Protein AF-A0A7W3XTK8-F1 (afdb_monomer_lite)

Secondary structure (DSSP, 8-state):
----PPPPHHHHHHHHHHHHTT--SGGG-SHHHHHHHTTEEEEEESS--EEEEEETTEEEEEEETTS-HHHHHHHHHHHHHHHHHHHHHHHHHH--PPP------SSHHHHHHHHT-

Foldseek 3Di:
DPPDDFDDLLRVLVVVLCVQLVPDDLVCLAPVNCCVSQVEAEAADCDDWAWDDPDVSYIYIYFHNPDPRVVSSVSSLLRVLVVSVVVSVVVVVVDPDDTDDDDDPDNVVVSVVSNVD

Radius of gyration: 14.86 Å; chains: 1; bounding box: 30×43×30 Å

Structure (mmCIF, N/CA/C/O backbone):
data_AF-A0A7W3XTK8-F1
#
_entry.id   AF-A0A7W3XTK8-F1
#
loop_
_atom_site.group_PDB
_atom_site.id
_atom_site.type_symbol
_atom_site.label_atom_id
_atom_site.label_alt_id
_atom_site.label_comp_id
_atom_site.label_asym_id
_atom_site.label_entity_id
_atom_site.label_seq_id
_atom_site.pdbx_PDB_ins_code
_atom_site.Cartn_x
_atom_site.Cartn_y
_atom_site.Cartn_z
_atom_site.occupancy
_atom_site.B_iso_or_equiv
_atom_site.auth_seq_id
_atom_site.auth_comp_id
_atom_site.auth_asym_id
_atom_site.auth_atom_id
_atom_site.pdbx_PDB_model_num
ATOM 1 N N . MET A 1 1 ? 8.391 23.990 17.166 1.00 40.53 1 MET A N 1
ATOM 2 C CA . MET A 1 1 ? 8.077 24.341 15.767 1.00 40.53 1 MET A CA 1
ATOM 3 C C . MET A 1 1 ? 9.165 23.713 14.908 1.00 40.53 1 MET A C 1
ATOM 5 O O . MET A 1 1 ? 10.284 24.200 14.921 1.00 40.53 1 MET A O 1
ATOM 9 N N . PHE A 1 2 ? 8.912 22.542 14.318 1.00 42.66 2 PHE A N 1
ATOM 10 C CA . PHE A 1 2 ? 9.913 21.845 13.500 1.00 42.66 2 PHE A CA 1
ATOM 11 C C . PHE A 1 2 ? 9.898 22.460 12.095 1.00 42.66 2 PHE A C 1
ATOM 13 O O . PHE A 1 2 ? 9.085 22.073 11.263 1.00 42.66 2 PHE A O 1
ATOM 20 N N . GLU A 1 3 ? 10.737 23.469 11.852 1.00 49.59 3 GLU A N 1
ATOM 21 C CA . GLU A 1 3 ? 10.686 24.266 10.614 1.00 49.59 3 GLU A CA 1
ATOM 22 C C . GLU A 1 3 ? 11.298 23.600 9.374 1.00 49.59 3 GLU A C 1
ATOM 24 O O . GLU A 1 3 ? 11.141 24.123 8.273 1.00 49.59 3 GLU A O 1
ATOM 29 N N . HIS A 1 4 ? 11.948 22.439 9.476 1.00 47.62 4 HIS A N 1
ATOM 30 C CA . HIS A 1 4 ? 12.638 21.844 8.326 1.00 47.62 4 HIS A CA 1
ATOM 31 C C . HIS A 1 4 ? 12.462 20.324 8.253 1.00 47.62 4 HIS A C 1
ATOM 33 O O . HIS A 1 4 ? 13.419 19.571 8.415 1.00 47.62 4 HIS A O 1
ATOM 39 N N . TYR A 1 5 ? 11.235 19.867 7.991 1.00 58.38 5 TYR A N 1
ATOM 40 C CA . TYR A 1 5 ? 11.028 18.502 7.507 1.00 58.38 5 TYR A CA 1
ATOM 41 C C . TYR A 1 5 ? 11.285 18.460 5.998 1.00 58.38 5 TYR A C 1
ATOM 43 O O . TYR A 1 5 ? 10.651 19.188 5.231 1.00 58.38 5 TYR A O 1
ATOM 51 N N . TYR A 1 6 ? 12.235 17.631 5.582 1.00 56.22 6 TYR A N 1
ATOM 52 C CA . TYR A 1 6 ? 12.494 17.337 4.179 1.00 56.22 6 TYR A CA 1
ATOM 53 C C . TYR A 1 6 ? 11.920 15.966 3.876 1.00 56.22 6 TYR A C 1
ATOM 55 O O . TYR A 1 6 ? 12.314 15.002 4.530 1.00 56.22 6 TYR A O 1
ATOM 63 N N . MET A 1 7 ? 11.034 15.887 2.883 1.00 57.28 7 MET A N 1
ATOM 64 C CA . MET A 1 7 ? 10.536 14.593 2.442 1.00 57.28 7 MET A CA 1
ATOM 65 C C . MET A 1 7 ? 11.695 13.748 1.914 1.00 57.28 7 MET A C 1
ATOM 67 O O . MET A 1 7 ? 12.623 14.240 1.256 1.00 57.28 7 MET A O 1
ATOM 71 N N . THR A 1 8 ? 11.687 12.465 2.257 1.00 69.44 8 THR A N 1
ATOM 72 C CA . THR A 1 8 ? 12.604 11.521 1.618 1.00 69.44 8 THR A CA 1
ATOM 73 C C . THR A 1 8 ? 12.124 11.228 0.194 1.00 69.44 8 THR A C 1
ATOM 75 O O . THR A 1 8 ? 10.964 11.448 -0.143 1.00 69.44 8 THR A O 1
ATOM 78 N N . LEU A 1 9 ? 13.012 10.721 -0.669 1.00 70.50 9 LEU A N 1
ATOM 79 C CA . LEU A 1 9 ? 12.648 10.385 -2.055 1.00 70.50 9 LEU A CA 1
ATOM 80 C C . LEU A 1 9 ? 11.483 9.386 -2.122 1.00 70.50 9 LEU A C 1
ATOM 82 O O . LEU A 1 9 ? 10.644 9.471 -3.013 1.00 70.50 9 LEU A O 1
ATOM 86 N N . LEU A 1 10 ? 11.424 8.468 -1.155 1.00 68.62 10 LEU A N 1
ATOM 87 C CA . LEU A 1 10 ? 10.333 7.513 -1.015 1.00 68.62 10 LEU A CA 1
ATOM 88 C C . LEU A 1 10 ? 9.010 8.214 -0.699 1.00 68.62 10 LEU A C 1
ATOM 90 O O . LEU A 1 10 ? 7.973 7.863 -1.242 1.00 68.62 10 LEU A O 1
ATOM 94 N N . GLU A 1 11 ? 9.044 9.235 0.145 1.00 68.56 11 GLU A N 1
ATOM 95 C CA . GLU A 1 11 ? 7.848 9.970 0.544 1.00 68.56 11 GLU A CA 1
ATOM 96 C C . GLU A 1 11 ? 7.318 10.837 -0.586 1.00 68.56 11 GLU A C 1
ATOM 98 O O . GLU A 1 11 ? 6.109 10.909 -0.783 1.00 68.56 11 GLU A O 1
ATOM 103 N N . GLU A 1 12 ? 8.211 11.473 -1.347 1.00 72.44 12 GLU A N 1
ATOM 104 C CA . GLU A 1 12 ? 7.835 12.206 -2.556 1.00 72.44 12 GLU A CA 1
ATOM 105 C C . GLU A 1 12 ? 7.227 11.263 -3.600 1.00 72.44 12 GLU A C 1
ATOM 107 O O . GLU A 1 12 ? 6.209 11.594 -4.204 1.00 72.44 12 GLU A O 1
ATOM 112 N N . PHE A 1 13 ? 7.809 10.071 -3.779 1.00 75.44 13 PHE A N 1
ATOM 113 C CA . PHE A 1 13 ? 7.266 9.033 -4.655 1.00 75.44 13 PHE A CA 1
ATOM 114 C C . PHE A 1 13 ? 5.862 8.598 -4.217 1.00 75.44 13 PHE A C 1
ATOM 116 O O . PHE A 1 13 ? 4.948 8.563 -5.037 1.00 75.44 13 PHE A O 1
ATOM 123 N N . VAL A 1 14 ? 5.668 8.330 -2.924 1.00 75.12 14 VAL A N 1
ATOM 124 C CA . VAL A 1 14 ? 4.371 7.934 -2.359 1.00 75.12 14 VAL A CA 1
ATOM 125 C C . VAL A 1 14 ? 3.342 9.069 -2.475 1.00 75.12 14 VAL A C 1
ATOM 127 O O . VAL A 1 14 ? 2.205 8.819 -2.872 1.00 75.12 14 VAL A O 1
ATOM 130 N N . GLU A 1 15 ? 3.720 10.327 -2.210 1.00 76.69 15 GLU A N 1
ATOM 131 C CA . GLU A 1 15 ? 2.825 11.481 -2.398 1.00 76.69 15 GLU A CA 1
ATOM 132 C C . GLU A 1 15 ? 2.408 11.622 -3.868 1.00 76.69 15 GLU A C 1
ATOM 134 O O . GLU A 1 15 ? 1.224 11.811 -4.163 1.00 76.69 15 GLU A O 1
ATOM 139 N N . GLN A 1 16 ? 3.364 11.518 -4.796 1.00 76.31 16 GLN A N 1
ATOM 140 C CA . GLN A 1 16 ? 3.087 11.588 -6.228 1.00 76.31 16 GLN A CA 1
ATOM 141 C C . GLN A 1 16 ? 2.172 10.456 -6.680 1.00 76.31 16 GLN A C 1
ATOM 143 O O . GLN A 1 16 ? 1.209 10.725 -7.398 1.00 76.31 16 GLN A O 1
ATOM 148 N N . LEU A 1 17 ? 2.429 9.229 -6.228 1.00 78.00 17 LEU A N 1
ATOM 149 C CA . LEU A 1 17 ? 1.608 8.069 -6.544 1.00 78.00 17 LEU A CA 1
ATOM 150 C C . LEU A 1 17 ? 0.168 8.267 -6.068 1.00 78.00 17 LEU A C 1
ATOM 152 O O . LEU A 1 17 ? -0.759 8.086 -6.850 1.00 78.00 17 LEU A O 1
ATOM 156 N N . TYR A 1 18 ? -0.036 8.712 -4.828 1.00 77.38 18 TYR A N 1
ATOM 157 C CA . TYR A 1 18 ? -1.382 8.965 -4.314 1.00 77.38 18 TYR A CA 1
ATOM 158 C C . TYR A 1 18 ? -2.086 10.111 -5.028 1.00 77.38 18 TYR A C 1
ATOM 160 O O . TYR A 1 18 ? -3.268 9.990 -5.344 1.00 77.38 18 TYR A O 1
ATOM 168 N N . CYS A 1 19 ? -1.372 11.186 -5.365 1.00 77.44 19 CYS A N 1
ATOM 169 C CA . CYS A 1 19 ? -1.943 12.262 -6.174 1.00 77.44 19 CYS A CA 1
ATOM 170 C C . CYS A 1 19 ? -2.355 11.768 -7.569 1.00 77.44 19 CYS A C 1
ATOM 172 O O . CYS A 1 19 ? -3.424 12.139 -8.049 1.00 77.44 19 CYS A O 1
ATOM 174 N N . GLN A 1 20 ? -1.537 10.928 -8.210 1.00 79.38 20 GLN A N 1
ATOM 175 C CA . GLN A 1 20 ? -1.829 10.335 -9.521 1.00 79.38 20 GLN A CA 1
ATOM 176 C C . GLN A 1 20 ? -3.003 9.356 -9.460 1.00 79.38 20 GLN A C 1
ATOM 178 O O . GLN A 1 20 ? -3.871 9.386 -10.327 1.00 79.38 20 GLN A O 1
ATOM 183 N N . ALA A 1 21 ? -3.074 8.561 -8.395 1.00 76.44 21 ALA A N 1
ATOM 184 C CA . ALA A 1 21 ? -4.199 7.692 -8.074 1.00 76.44 21 ALA A CA 1
ATOM 185 C C . ALA A 1 21 ? -5.450 8.479 -7.623 1.00 76.44 21 ALA A C 1
ATOM 187 O O . ALA A 1 21 ? -6.509 7.895 -7.405 1.00 76.44 21 ALA A O 1
ATOM 188 N N . GLY A 1 22 ? -5.359 9.807 -7.471 1.00 77.56 22 GLY A N 1
ATOM 189 C CA . GLY A 1 22 ? -6.454 10.703 -7.089 1.00 77.56 22 GLY A CA 1
ATOM 190 C C . GLY A 1 22 ? -6.865 10.630 -5.613 1.00 77.56 22 GLY A C 1
ATOM 191 O O . GLY A 1 22 ? -7.985 11.029 -5.279 1.00 77.56 22 GLY A O 1
ATOM 192 N N . ILE A 1 23 ? -6.029 10.060 -4.746 1.00 78.00 23 ILE A N 1
ATOM 193 C CA . ILE A 1 23 ? -6.267 9.924 -3.305 1.00 78.00 23 ILE A CA 1
ATOM 194 C C . ILE A 1 23 ? -5.903 11.258 -2.658 1.00 78.00 23 ILE A C 1
ATOM 196 O O . ILE A 1 23 ? -4.738 11.654 -2.623 1.00 78.00 23 ILE A O 1
ATOM 200 N N . LEU A 1 24 ? -6.914 11.983 -2.182 1.00 74.38 24 LEU A N 1
ATOM 201 C CA . LEU A 1 24 ? -6.758 13.353 -1.687 1.00 74.38 24 LEU A CA 1
ATOM 202 C C . LEU A 1 24 ? -7.030 13.477 -0.188 1.00 74.38 24 LEU A C 1
ATOM 204 O O . LEU A 1 24 ? -6.632 14.478 0.412 1.00 74.38 24 LEU A O 1
ATOM 208 N N . LYS A 1 25 ? -7.705 12.493 0.418 1.00 74.31 25 LYS A N 1
ATOM 209 C CA . LYS A 1 25 ? -8.112 12.535 1.823 1.00 74.31 25 LYS A CA 1
ATOM 210 C C . LYS A 1 25 ? -7.811 11.222 2.567 1.00 74.31 25 LYS A C 1
ATOM 212 O O . LYS A 1 25 ? -7.872 10.164 1.944 1.00 74.31 25 LYS A O 1
ATOM 217 N N . PRO A 1 26 ? -7.518 11.270 3.882 1.00 70.75 26 PRO A N 1
ATOM 218 C CA . PRO A 1 26 ? -7.249 10.078 4.693 1.00 70.75 26 PRO A CA 1
ATOM 219 C C . PRO A 1 26 ? -8.389 9.062 4.708 1.00 70.75 26 PRO A C 1
ATOM 221 O O . PRO A 1 26 ? -8.141 7.866 4.780 1.00 70.75 26 PRO A O 1
ATOM 224 N N . GLU A 1 27 ? -9.638 9.519 4.626 1.00 75.50 27 GLU A N 1
ATOM 225 C CA . GLU A 1 27 ? -10.813 8.642 4.678 1.00 75.50 27 GLU A CA 1
ATOM 226 C C . GLU A 1 27 ? -10.911 7.739 3.441 1.00 75.50 27 GLU A C 1
ATOM 228 O O . GLU A 1 27 ? -11.660 6.771 3.439 1.00 75.50 27 GLU A O 1
ATOM 233 N N . GLN A 1 28 ? -10.139 8.047 2.394 1.00 72.38 28 GLN A N 1
ATOM 234 C CA . GLN A 1 28 ? -10.018 7.245 1.179 1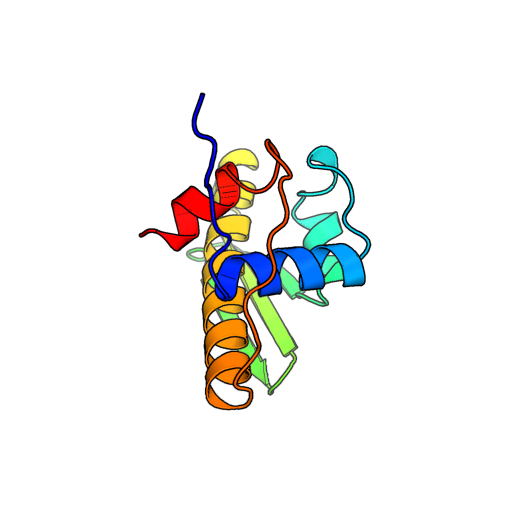.00 72.38 28 GLN A CA 1
ATOM 235 C C . GLN A 1 28 ? -8.950 6.145 1.306 1.00 72.38 28 GLN A C 1
ATOM 237 O O . GLN A 1 28 ? -8.719 5.417 0.348 1.00 72.38 28 GLN A O 1
ATOM 242 N N . LEU A 1 29 ? -8.276 6.017 2.456 1.00 79.12 29 LEU A N 1
ATOM 243 C CA . LEU A 1 29 ? -7.285 4.967 2.722 1.00 79.12 29 LEU A CA 1
ATOM 244 C C . LEU A 1 29 ? -7.952 3.662 3.185 1.00 79.12 29 LEU A C 1
ATOM 246 O O . LEU A 1 29 ? -7.566 3.074 4.200 1.00 79.12 29 LEU A O 1
ATOM 250 N N . THR A 1 30 ? -8.981 3.228 2.461 1.00 83.50 30 THR A N 1
ATOM 251 C CA . THR A 1 30 ? -9.616 1.924 2.680 1.00 83.50 30 THR A CA 1
ATOM 252 C C . THR A 1 30 ? -9.008 0.887 1.743 1.00 83.50 30 THR A C 1
ATOM 254 O O . THR A 1 30 ? -8.428 1.232 0.710 1.00 83.50 30 THR A O 1
ATOM 257 N N . VAL A 1 31 ? -9.136 -0.392 2.101 1.00 86.31 31 VAL A N 1
ATOM 258 C CA . VAL A 1 31 ? -8.633 -1.503 1.281 1.00 86.31 31 VAL A CA 1
ATOM 259 C C . VAL A 1 31 ? -9.265 -1.459 -0.110 1.00 86.31 31 VAL A C 1
ATOM 261 O O . VAL A 1 31 ? -8.573 -1.602 -1.114 1.00 86.31 31 VAL A O 1
ATOM 264 N N . GLU A 1 32 ? -10.564 -1.188 -0.191 1.00 87.38 32 GLU A N 1
ATOM 265 C CA . GLU A 1 32 ? -11.338 -1.149 -1.433 1.00 87.38 32 GLU A CA 1
ATOM 266 C C . GLU A 1 32 ? -10.903 0.003 -2.341 1.00 87.38 32 GLU A C 1
ATOM 268 O O . GLU A 1 32 ? -10.658 -0.191 -3.529 1.00 87.38 32 GLU A O 1
ATOM 273 N N . GLU A 1 33 ? -10.771 1.206 -1.788 1.00 87.44 33 GLU A N 1
ATOM 274 C CA . GLU A 1 33 ? -10.451 2.391 -2.577 1.00 87.44 33 GLU A CA 1
ATOM 275 C C . GLU A 1 33 ? -9.000 2.346 -3.080 1.00 87.44 33 GLU A C 1
ATOM 277 O O . GLU A 1 33 ? -8.713 2.683 -4.231 1.00 87.44 33 GLU A O 1
ATOM 282 N N . LEU A 1 34 ? -8.077 1.892 -2.226 1.00 86.88 34 LEU A N 1
ATOM 283 C CA . LEU A 1 34 ? -6.664 1.770 -2.568 1.00 86.88 34 LEU A CA 1
ATOM 284 C C . LEU A 1 34 ? -6.414 0.637 -3.562 1.00 86.88 34 LEU A C 1
ATOM 286 O O . LEU A 1 34 ? -5.680 0.845 -4.526 1.00 86.88 34 LEU A O 1
ATOM 290 N N . SER A 1 35 ? -7.041 -0.526 -3.370 1.00 88.75 35 SER A N 1
ATOM 291 C CA . SER A 1 35 ? -6.911 -1.660 -4.294 1.00 88.75 35 SER A CA 1
ATOM 292 C C . SER A 1 35 ? -7.375 -1.306 -5.704 1.00 88.75 35 SER A C 1
ATOM 294 O O . SER A 1 35 ? -6.646 -1.543 -6.665 1.00 88.75 35 SER A O 1
ATOM 296 N N . GLN A 1 36 ? -8.524 -0.637 -5.834 1.00 87.50 36 GLN A N 1
ATOM 297 C CA . GLN A 1 36 ? -9.047 -0.215 -7.135 1.00 87.50 36 GLN A CA 1
ATOM 298 C C . GLN A 1 36 ? -8.164 0.827 -7.823 1.00 87.50 36 GLN A C 1
ATOM 300 O O . GLN A 1 36 ? -7.930 0.747 -9.027 1.00 87.50 36 GLN A O 1
ATOM 305 N N . ARG A 1 37 ? -7.675 1.825 -7.081 1.00 85.06 37 ARG A N 1
ATOM 306 C CA . ARG A 1 37 ? -6.905 2.931 -7.671 1.00 85.06 37 ARG A CA 1
ATOM 307 C C . ARG A 1 37 ? -5.466 2.565 -8.005 1.00 85.06 37 ARG A C 1
ATOM 309 O O . ARG A 1 37 ? -4.881 3.186 -8.888 1.00 85.06 37 ARG A O 1
ATOM 316 N N . LEU A 1 38 ? -4.894 1.609 -7.278 1.00 83.56 38 LEU A N 1
ATOM 317 C CA . LEU A 1 38 ? -3.522 1.141 -7.470 1.00 83.56 38 LEU A CA 1
ATOM 318 C C . LEU A 1 38 ? -3.447 -0.147 -8.300 1.00 83.56 38 LEU A C 1
ATOM 320 O O . LEU A 1 38 ? -2.352 -0.669 -8.477 1.00 83.56 38 LEU A O 1
ATOM 324 N N . ASP A 1 39 ? -4.588 -0.634 -8.801 1.00 86.88 39 ASP A N 1
ATOM 325 C CA . ASP A 1 39 ? -4.711 -1.887 -9.558 1.00 86.88 39 ASP A CA 1
ATOM 326 C C . ASP A 1 39 ? -4.090 -3.087 -8.814 1.00 86.88 39 ASP A C 1
ATOM 328 O O . ASP A 1 39 ? -3.347 -3.904 -9.360 1.00 86.88 39 ASP A O 1
ATOM 332 N N . VAL A 1 40 ? -4.373 -3.161 -7.508 1.00 88.88 40 VAL A N 1
ATOM 333 C CA . VAL A 1 40 ? -3.926 -4.239 -6.622 1.00 88.88 40 VAL A CA 1
ATOM 334 C C . VAL A 1 40 ? -5.090 -5.182 -6.370 1.00 88.88 40 VAL A C 1
ATOM 336 O O . VAL A 1 40 ? -6.147 -4.783 -5.893 1.00 88.88 40 VAL A O 1
ATOM 339 N N . TRP A 1 41 ? -4.882 -6.461 -6.637 1.00 90.81 41 TRP A N 1
ATOM 340 C CA . TRP A 1 41 ? -5.902 -7.488 -6.489 1.00 90.81 41 TRP A CA 1
ATOM 341 C C . TRP A 1 41 ? -5.890 -8.008 -5.059 1.00 90.81 41 TRP A C 1
ATOM 343 O O . TRP A 1 41 ? -4.908 -8.613 -4.641 1.00 90.81 41 TRP A O 1
ATOM 353 N N . VAL A 1 42 ? -6.957 -7.770 -4.300 1.00 92.50 42 VAL A N 1
ATOM 354 C CA . VAL A 1 42 ? -7.038 -8.187 -2.894 1.00 92.50 42 VAL A CA 1
ATOM 355 C C . VAL A 1 42 ? -7.903 -9.434 -2.759 1.00 92.50 42 VAL A C 1
ATOM 357 O O . VAL A 1 42 ? -9.040 -9.474 -3.227 1.00 92.50 42 VAL A O 1
ATOM 360 N N . HIS A 1 43 ? -7.363 -10.441 -2.082 1.00 92.69 43 HIS A N 1
ATOM 361 C CA . HIS A 1 43 ? -8.018 -11.706 -1.779 1.00 92.69 43 HIS A CA 1
ATOM 362 C C . HIS A 1 43 ? -8.090 -11.887 -0.264 1.00 92.69 43 HIS A C 1
ATOM 364 O O . HIS A 1 43 ? -7.075 -11.772 0.418 1.00 92.69 43 HIS A O 1
ATOM 370 N N . PHE A 1 44 ? -9.274 -12.192 0.258 1.00 92.94 44 PHE A N 1
ATOM 371 C CA . PHE A 1 44 ? -9.464 -12.530 1.668 1.00 92.94 44 PHE A CA 1
ATOM 372 C C . PHE A 1 44 ? -9.502 -14.048 1.795 1.00 92.94 44 PHE A C 1
ATOM 374 O O . PHE A 1 44 ? -10.450 -14.678 1.336 1.00 92.94 44 PHE A O 1
ATOM 381 N N . GLU A 1 45 ? -8.460 -14.628 2.379 1.00 92.19 45 GLU A N 1
ATOM 382 C CA . GLU A 1 45 ? -8.249 -16.078 2.417 1.00 92.19 45 GLU A CA 1
ATOM 383 C C . GLU A 1 45 ? -7.747 -16.509 3.800 1.00 92.19 45 GLU A C 1
ATOM 385 O O . GLU A 1 45 ? -7.187 -15.703 4.540 1.00 92.19 45 GLU A O 1
ATOM 390 N N . ASP A 1 46 ? -7.896 -17.787 4.152 1.00 92.94 46 ASP A N 1
ATOM 391 C CA . ASP A 1 46 ? -7.422 -18.348 5.433 1.00 92.94 46 ASP A CA 1
ATOM 392 C C . ASP A 1 46 ? -5.897 -18.580 5.438 1.00 92.94 46 ASP A C 1
ATOM 394 O O . ASP A 1 46 ? -5.390 -19.666 5.741 1.00 92.94 46 ASP A O 1
ATOM 398 N N . VAL A 1 47 ? -5.143 -17.547 5.068 1.00 90.00 47 VAL A N 1
ATOM 399 C CA . VAL A 1 47 ? -3.684 -17.544 4.929 1.00 90.00 47 VAL A CA 1
ATOM 400 C C . VAL A 1 47 ? -3.095 -16.315 5.605 1.00 90.00 47 VAL A C 1
ATOM 402 O O . VAL A 1 47 ? -3.760 -15.299 5.756 1.00 90.00 47 VAL A O 1
ATOM 405 N N . THR A 1 48 ? -1.820 -16.385 5.984 1.00 89.38 48 THR A N 1
ATOM 406 C CA . THR A 1 48 ? -1.107 -15.211 6.500 1.00 89.38 48 THR A CA 1
ATOM 407 C C . THR A 1 48 ? -1.061 -14.105 5.447 1.00 89.38 48 THR A C 1
ATOM 409 O O . THR A 1 48 ? -0.721 -14.376 4.289 1.00 89.38 48 THR A O 1
ATOM 412 N N . SER A 1 49 ? -1.372 -12.878 5.874 1.00 90.00 49 SER A N 1
ATOM 413 C CA . SER A 1 49 ? -1.376 -11.695 5.020 1.00 90.00 49 SER A CA 1
ATOM 414 C C . SER A 1 49 ? -0.031 -11.508 4.307 1.00 90.00 49 SER A C 1
ATOM 416 O O . SER A 1 49 ? 1.022 -11.635 4.933 1.00 90.00 49 SER A O 1
ATOM 418 N N . ARG A 1 50 ? -0.059 -11.265 2.991 1.00 90.12 50 ARG A N 1
ATOM 419 C CA . ARG A 1 50 ? 1.137 -11.075 2.150 1.00 90.12 50 ARG A CA 1
ATOM 420 C C . ARG A 1 50 ? 0.820 -10.399 0.815 1.00 90.12 50 ARG A C 1
ATOM 422 O O . ARG A 1 50 ? -0.181 -10.733 0.178 1.00 90.12 50 ARG A O 1
ATOM 429 N N . ALA A 1 51 ? 1.721 -9.548 0.335 1.00 88.69 51 ALA A N 1
ATOM 430 C CA . ALA A 1 51 ? 1.743 -9.060 -1.044 1.00 88.69 51 ALA A CA 1
ATOM 431 C C . ALA A 1 51 ? 2.684 -9.880 -1.934 1.00 88.69 51 ALA A C 1
ATOM 433 O O . ALA A 1 51 ? 3.756 -10.319 -1.517 1.00 88.69 51 ALA A O 1
ATOM 434 N N . LEU A 1 52 ? 2.301 -10.045 -3.199 1.00 86.00 52 LEU A N 1
ATOM 435 C CA . LEU A 1 52 ? 3.144 -10.625 -4.235 1.00 86.00 52 LEU A CA 1
ATOM 436 C C . LEU A 1 52 ? 2.883 -9.987 -5.599 1.00 86.00 52 LEU A C 1
ATOM 438 O O . LEU A 1 52 ? 1.762 -9.629 -5.951 1.00 86.00 52 LEU A O 1
ATOM 442 N N . GLU A 1 53 ? 3.945 -9.864 -6.383 1.00 83.62 53 GLU A N 1
ATOM 443 C CA . GLU A 1 53 ? 3.863 -9.512 -7.795 1.00 83.62 53 GLU A CA 1
ATOM 444 C C . GLU A 1 53 ? 3.813 -10.815 -8.594 1.00 83.62 53 GLU A C 1
ATOM 446 O O . GLU A 1 53 ? 4.799 -11.550 -8.664 1.00 83.62 53 GLU A O 1
ATOM 451 N N . SER A 1 54 ? 2.644 -11.142 -9.146 1.00 76.81 54 SER A N 1
ATOM 452 C CA . SER A 1 54 ? 2.456 -12.396 -9.889 1.00 76.81 54 SER A CA 1
ATOM 453 C C . SER A 1 54 ? 3.192 -12.360 -11.233 1.00 76.81 54 SER A C 1
ATOM 455 O O . SER A 1 54 ? 3.793 -13.343 -11.660 1.00 76.81 54 SER A O 1
ATOM 457 N N . ILE A 1 55 ? 3.119 -11.214 -11.911 1.00 78.75 55 ILE A N 1
ATOM 458 C CA . ILE A 1 55 ? 3.733 -10.893 -13.208 1.00 78.75 55 ILE A CA 1
ATOM 459 C C . ILE A 1 55 ? 4.121 -9.405 -13.133 1.00 78.75 55 ILE A C 1
ATOM 461 O O . ILE A 1 55 ? 3.421 -8.676 -12.430 1.00 78.75 55 ILE A O 1
ATOM 465 N N . PRO A 1 56 ? 5.175 -8.921 -13.826 1.00 77.81 56 PRO A N 1
ATOM 466 C CA . PRO A 1 56 ? 5.552 -7.509 -13.784 1.00 77.81 56 PRO A CA 1
ATOM 467 C C . PRO A 1 56 ? 4.368 -6.553 -13.997 1.00 77.81 56 PRO A C 1
ATOM 469 O O . PRO A 1 56 ? 3.735 -6.577 -15.054 1.00 77.81 56 PRO A O 1
ATOM 472 N N . GLY A 1 57 ? 4.083 -5.724 -12.990 1.00 75.06 57 GLY A N 1
ATOM 473 C CA . GLY A 1 57 ? 2.971 -4.767 -12.984 1.00 75.06 57 GLY A CA 1
ATOM 474 C C . GLY A 1 57 ? 1.609 -5.324 -12.552 1.00 75.06 57 GLY A C 1
ATOM 475 O O . GLY A 1 57 ? 0.646 -4.566 -12.544 1.00 75.06 57 GLY A O 1
ATOM 476 N N . MET A 1 58 ? 1.511 -6.606 -12.182 1.00 83.00 58 MET A N 1
ATOM 477 C CA . MET A 1 58 ? 0.293 -7.217 -11.641 1.00 83.00 58 MET A CA 1
ATOM 478 C C . MET A 1 58 ? 0.504 -7.621 -10.184 1.00 83.00 58 MET A C 1
ATOM 480 O O . MET A 1 58 ? 1.163 -8.622 -9.871 1.00 83.00 58 MET A O 1
ATOM 484 N N . TYR A 1 59 ? -0.091 -6.835 -9.295 1.00 88.19 59 TYR A N 1
ATOM 485 C CA . TYR A 1 59 ? 0.069 -6.965 -7.858 1.00 88.19 59 TYR A CA 1
ATOM 486 C C . TYR A 1 59 ? -1.136 -7.656 -7.234 1.00 88.19 59 TYR A C 1
ATOM 488 O O . TYR A 1 59 ? -2.278 -7.257 -7.452 1.00 88.19 59 TYR A O 1
ATOM 496 N N . SER A 1 60 ? -0.876 -8.679 -6.428 1.00 90.44 60 SER A N 1
ATOM 497 C CA . SER A 1 60 ? -1.893 -9.411 -5.682 1.00 90.44 60 SER A CA 1
ATOM 498 C C . SER A 1 60 ? -1.550 -9.398 -4.198 1.00 90.44 60 SER A C 1
ATOM 500 O O . SER A 1 60 ? -0.404 -9.615 -3.809 1.00 90.44 60 SER A O 1
ATOM 502 N N . MET A 1 61 ? -2.544 -9.159 -3.356 1.00 92.44 61 MET A N 1
ATOM 503 C CA . MET A 1 61 ? -2.436 -9.199 -1.906 1.00 92.44 61 MET A CA 1
ATOM 504 C C . MET A 1 61 ? -3.417 -10.215 -1.358 1.00 92.44 61 MET A C 1
ATOM 506 O O . MET A 1 61 ? -4.587 -10.237 -1.728 1.00 92.44 61 MET A O 1
ATOM 510 N N . PHE A 1 62 ? -2.929 -11.044 -0.454 1.00 93.56 62 PHE A N 1
ATOM 511 C CA . PHE A 1 62 ? -3.737 -11.958 0.329 1.00 93.56 62 PHE A CA 1
ATOM 512 C C . PHE A 1 62 ? -3.828 -11.373 1.731 1.00 93.56 62 PHE A C 1
ATOM 514 O O . PHE A 1 62 ? -2.796 -11.023 2.297 1.00 93.56 62 PHE A O 1
ATOM 521 N N . LEU A 1 63 ? -5.035 -11.237 2.268 1.00 93.81 63 LEU A N 1
ATOM 522 C CA . LEU A 1 63 ? -5.301 -10.789 3.631 1.00 93.81 63 LEU A CA 1
ATOM 523 C C . LEU A 1 63 ? -5.928 -11.938 4.412 1.00 93.81 63 LEU A C 1
ATOM 525 O O . LEU A 1 63 ? -6.800 -12.637 3.888 1.00 93.81 63 LEU A O 1
ATOM 529 N N . ASP A 1 64 ? -5.496 -12.117 5.660 1.00 93.19 64 ASP A N 1
ATOM 530 C CA . ASP A 1 64 ? -6.007 -13.185 6.515 1.00 93.19 64 ASP A CA 1
ATOM 531 C C . ASP A 1 64 ? -7.478 -12.936 6.873 1.00 93.19 64 ASP A C 1
ATOM 533 O O . ASP A 1 64 ? -7.818 -12.038 7.653 1.00 93.19 64 ASP A O 1
ATOM 537 N N . SER A 1 65 ? -8.365 -13.755 6.303 1.00 93.25 65 SER A N 1
ATOM 538 C CA . SER A 1 65 ? -9.819 -13.637 6.456 1.00 93.25 65 SER A CA 1
ATOM 539 C C . SER A 1 65 ? -10.284 -13.830 7.909 1.00 93.25 65 SER A C 1
ATOM 541 O O . SER A 1 65 ? -11.359 -13.366 8.294 1.00 93.25 65 SER A O 1
ATOM 543 N N . ARG A 1 66 ? -9.441 -14.456 8.743 1.00 95.12 66 ARG A N 1
ATOM 544 C CA . ARG A 1 66 ? -9.723 -14.782 10.148 1.00 95.12 66 ARG A CA 1
ATOM 545 C C . ARG A 1 66 ? -9.475 -13.603 11.090 1.00 95.12 66 ARG A C 1
ATOM 547 O O . ARG A 1 66 ? -9.855 -13.673 12.260 1.00 95.12 66 ARG A O 1
ATOM 554 N N . LEU A 1 67 ? -8.809 -12.548 10.617 1.00 92.38 67 LEU A N 1
ATOM 555 C CA . LEU A 1 67 ? -8.493 -11.364 11.412 1.00 92.38 67 LEU A CA 1
ATOM 556 C C . LEU A 1 67 ? -9.651 -10.349 11.412 1.00 92.38 67 LEU A C 1
ATOM 558 O O . LEU A 1 67 ? -10.429 -10.289 10.461 1.00 92.38 67 LEU A O 1
ATOM 562 N N . PRO A 1 68 ? -9.775 -9.512 12.459 1.00 93.25 68 PRO A N 1
ATOM 563 C CA . PRO A 1 68 ? -10.715 -8.394 12.454 1.00 93.25 68 PRO A CA 1
ATOM 564 C C . PRO A 1 68 ? -10.438 -7.419 11.303 1.00 93.25 68 PRO A C 1
ATOM 566 O O . PRO A 1 68 ? -9.283 -7.208 10.940 1.00 93.25 68 PRO A O 1
ATOM 569 N N . ALA A 1 69 ? -11.478 -6.747 10.801 1.00 87.75 69 ALA A N 1
ATOM 570 C CA . ALA A 1 69 ? -11.365 -5.799 9.687 1.00 87.75 69 ALA A CA 1
ATOM 571 C C . ALA A 1 69 ? -10.311 -4.696 9.917 1.00 87.75 69 ALA A C 1
ATOM 573 O O . ALA A 1 69 ? -9.575 -4.341 9.002 1.00 87.75 69 ALA A O 1
ATOM 574 N N . GLU A 1 70 ? -10.187 -4.192 11.149 1.00 87.12 70 GLU A N 1
ATOM 575 C CA . GLU A 1 70 ? -9.158 -3.204 11.505 1.00 87.12 70 GLU A CA 1
ATOM 576 C C . GLU A 1 70 ? -7.741 -3.772 11.334 1.00 87.12 70 GLU A C 1
ATOM 578 O O . GLU A 1 70 ? -6.867 -3.116 10.774 1.00 87.12 70 GLU A O 1
ATOM 583 N N . GLN A 1 71 ? -7.527 -5.027 11.738 1.00 88.62 71 GLN A N 1
ATOM 584 C CA . GLN A 1 71 ? -6.242 -5.697 11.563 1.00 88.62 71 GLN A CA 1
ATOM 585 C C . GLN A 1 71 ? -5.965 -6.000 10.086 1.00 88.62 71 GLN A C 1
ATOM 587 O O . GLN A 1 71 ? -4.848 -5.793 9.629 1.00 88.62 71 GLN A O 1
ATOM 592 N N . GLN A 1 72 ? -6.974 -6.413 9.315 1.00 89.44 72 GLN A N 1
ATOM 593 C CA . GLN A 1 72 ? -6.838 -6.615 7.866 1.00 89.44 72 GLN A CA 1
ATOM 594 C C . GLN A 1 72 ? -6.463 -5.318 7.141 1.00 89.44 72 GLN A C 1
ATOM 596 O O . GLN A 1 72 ? -5.646 -5.338 6.223 1.00 89.44 72 GLN A O 1
ATOM 601 N N . GLN A 1 73 ? -7.023 -4.182 7.564 1.00 87.81 73 GLN A N 1
ATOM 602 C CA . GLN A 1 73 ? -6.669 -2.875 7.016 1.00 87.81 73 GLN A CA 1
ATOM 603 C C . GLN A 1 73 ? -5.222 -2.491 7.353 1.00 87.81 73 GLN A C 1
ATOM 605 O O . GLN A 1 73 ? -4.515 -1.970 6.490 1.00 87.8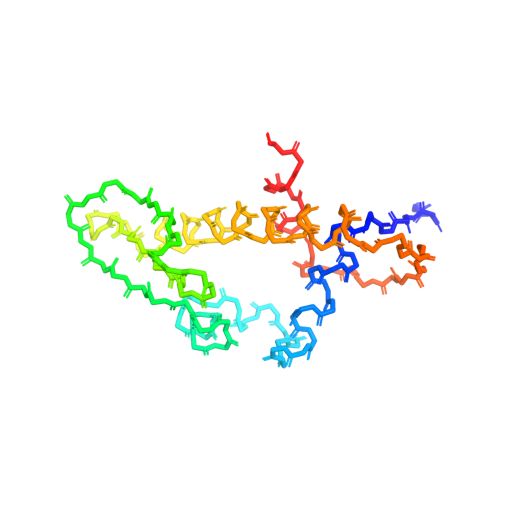1 73 GLN A O 1
ATOM 610 N N . LEU A 1 74 ? -4.759 -2.769 8.575 1.00 86.31 74 LEU A N 1
ATOM 611 C CA . LEU A 1 74 ? -3.361 -2.552 8.961 1.00 86.31 74 LEU A CA 1
ATOM 612 C C . LEU A 1 74 ? -2.406 -3.440 8.158 1.00 86.31 74 LEU A C 1
ATOM 614 O O . LEU A 1 74 ? -1.417 -2.937 7.625 1.00 86.31 74 LEU A O 1
ATOM 618 N N . ASP A 1 75 ? -2.726 -4.725 8.025 1.00 89.31 75 ASP A N 1
ATOM 619 C CA . ASP A 1 75 ? -1.948 -5.683 7.240 1.00 89.31 75 ASP A CA 1
ATOM 620 C C . ASP A 1 75 ? -1.887 -5.261 5.765 1.00 89.31 75 ASP A C 1
ATOM 622 O O . ASP A 1 75 ? -0.813 -5.239 5.168 1.00 89.31 75 ASP A O 1
ATOM 626 N N . PHE A 1 76 ? -3.013 -4.836 5.185 1.00 89.69 76 PHE A N 1
ATOM 627 C CA . PHE A 1 76 ? -3.056 -4.308 3.823 1.00 89.69 76 PHE A CA 1
ATOM 628 C C . PHE A 1 76 ? -2.131 -3.101 3.644 1.00 89.69 76 PHE A C 1
ATOM 630 O O . PHE A 1 76 ? -1.337 -3.062 2.705 1.00 89.69 76 PHE A O 1
ATOM 637 N N . LEU A 1 77 ? -2.200 -2.118 4.548 1.00 84.56 77 LEU A N 1
ATOM 638 C CA . LEU A 1 77 ? -1.344 -0.931 4.479 1.00 84.56 77 LEU A CA 1
ATOM 639 C C . LEU A 1 77 ? 0.141 -1.285 4.657 1.00 84.56 77 LEU A C 1
ATOM 641 O O . LEU A 1 77 ? 0.991 -0.681 3.998 1.00 84.56 77 LEU A O 1
ATOM 645 N N . HIS A 1 78 ? 0.457 -2.261 5.511 1.00 86.00 78 HIS A N 1
ATOM 646 C CA . HIS A 1 78 ? 1.814 -2.768 5.711 1.00 86.00 78 HIS A CA 1
ATOM 647 C C . HIS A 1 78 ? 2.380 -3.406 4.436 1.00 86.00 78 HIS A C 1
ATOM 649 O O . HIS A 1 78 ? 3.449 -3.018 3.961 1.00 86.00 78 HIS A O 1
ATOM 655 N N . GLU A 1 79 ? 1.633 -4.330 3.839 1.00 88.31 79 GLU A N 1
ATOM 656 C CA . GLU A 1 79 ? 2.019 -5.019 2.607 1.00 88.31 79 GLU A CA 1
ATOM 657 C C . GLU A 1 79 ? 2.093 -4.062 1.410 1.00 88.31 79 GLU A C 1
ATOM 659 O O . GLU A 1 79 ? 3.020 -4.132 0.596 1.00 88.31 79 GLU A O 1
ATOM 664 N N . LEU A 1 80 ? 1.180 -3.089 1.338 1.00 85.75 80 LEU A N 1
ATOM 665 C CA . LEU A 1 80 ? 1.241 -2.017 0.352 1.00 85.75 80 LEU A CA 1
ATOM 666 C C . LEU A 1 80 ? 2.512 -1.181 0.514 1.00 85.75 80 LEU A C 1
ATOM 668 O O . LEU A 1 80 ? 3.179 -0.894 -0.477 1.00 85.75 80 LEU A O 1
ATOM 672 N N . CYS A 1 81 ? 2.907 -0.838 1.740 1.00 80.44 81 CYS A N 1
ATOM 673 C CA . CYS A 1 81 ? 4.158 -0.121 1.983 1.00 80.44 81 CYS A CA 1
ATOM 674 C C . CYS A 1 81 ? 5.380 -0.907 1.490 1.00 80.44 81 CYS A C 1
ATOM 676 O O . CYS A 1 81 ? 6.266 -0.313 0.868 1.00 80.44 81 CYS A O 1
ATOM 678 N N . HIS A 1 82 ? 5.429 -2.228 1.701 1.00 82.56 82 HIS A N 1
ATOM 679 C CA . HIS A 1 82 ? 6.505 -3.070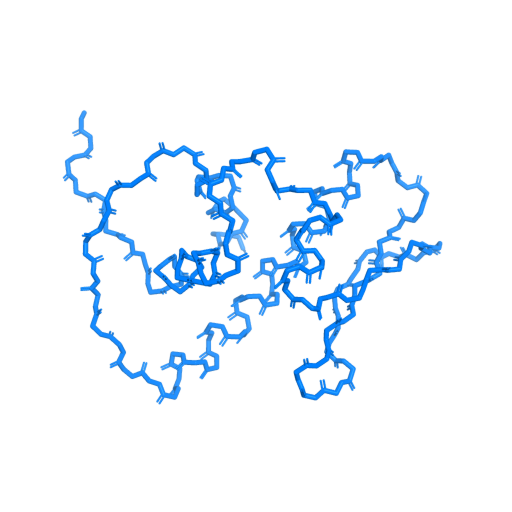 1.158 1.00 82.56 82 HIS A CA 1
ATOM 680 C C . HIS A 1 82 ? 6.552 -3.016 -0.364 1.00 82.56 82 HIS A C 1
ATOM 682 O O . HIS A 1 82 ? 7.620 -2.802 -0.942 1.00 82.56 82 HIS A O 1
ATOM 688 N N . LEU A 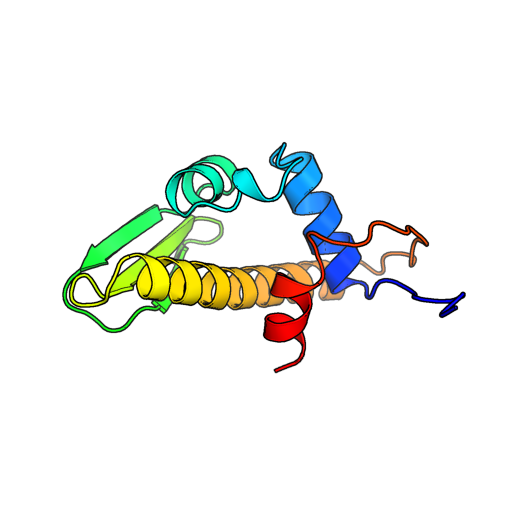1 83 ? 5.394 -3.135 -1.009 1.00 81.19 83 LEU A N 1
ATOM 689 C CA . LEU A 1 83 ? 5.261 -3.080 -2.461 1.00 81.19 83 LEU A CA 1
ATOM 690 C C . LEU A 1 83 ? 5.720 -1.730 -3.023 1.00 81.19 83 LEU A C 1
ATOM 692 O O . LEU A 1 83 ? 6.540 -1.680 -3.941 1.00 81.19 83 LEU A O 1
ATOM 696 N N . LEU A 1 84 ? 5.272 -0.628 -2.418 1.00 78.50 84 LEU A N 1
ATOM 697 C CA . LEU A 1 84 ? 5.672 0.723 -2.808 1.00 78.50 84 LEU A CA 1
ATOM 698 C C . LEU A 1 84 ? 7.156 0.985 -2.559 1.00 78.50 84 LEU A C 1
ATOM 700 O O . LEU A 1 84 ? 7.788 1.679 -3.351 1.00 78.50 84 LEU A O 1
ATOM 704 N N . ARG A 1 85 ? 7.742 0.416 -1.501 1.00 75.69 85 ARG A N 1
ATOM 705 C CA . ARG A 1 85 ? 9.183 0.507 -1.237 1.00 75.69 85 ARG A CA 1
ATOM 706 C C . ARG A 1 85 ? 9.986 -0.261 -2.282 1.00 75.69 85 ARG A C 1
ATOM 708 O O . ARG A 1 85 ? 11.001 0.248 -2.754 1.00 75.69 85 ARG A O 1
ATOM 715 N N . HIS A 1 86 ? 9.520 -1.438 -2.696 1.00 75.50 86 HIS A N 1
ATOM 716 C CA . HIS A 1 86 ? 10.119 -2.176 -3.807 1.00 75.50 86 HIS A CA 1
ATOM 717 C C . HIS A 1 86 ? 10.021 -1.393 -5.121 1.00 75.50 86 HIS A C 1
ATOM 719 O O . HIS A 1 86 ? 11.049 -1.172 -5.761 1.00 75.50 86 HIS A O 1
ATOM 725 N N . ALA A 1 87 ? 8.837 -0.897 -5.485 1.00 71.25 87 ALA A N 1
ATOM 726 C CA . ALA A 1 87 ? 8.634 -0.103 -6.697 1.00 71.25 87 ALA A CA 1
ATOM 727 C C . ALA A 1 87 ? 9.451 1.201 -6.677 1.00 71.25 87 ALA A C 1
ATOM 729 O O . ALA A 1 87 ? 10.152 1.517 -7.637 1.00 71.25 87 ALA A O 1
ATOM 730 N N . GLY A 1 88 ? 9.427 1.923 -5.557 1.00 66.12 88 GLY A N 1
ATOM 731 C CA . GLY A 1 88 ? 10.196 3.142 -5.336 1.00 66.12 88 GLY A CA 1
ATOM 732 C C . GLY A 1 88 ? 11.698 2.899 -5.452 1.00 66.12 88 GLY A C 1
ATOM 733 O O . GLY A 1 88 ? 12.371 3.639 -6.160 1.00 66.12 88 GLY A O 1
ATOM 734 N N . ASN A 1 89 ? 12.232 1.830 -4.851 1.00 64.44 89 ASN A N 1
ATOM 735 C CA . ASN A 1 89 ? 13.644 1.466 -4.995 1.00 64.44 89 ASN A CA 1
ATOM 736 C C . ASN A 1 89 ? 14.017 1.161 -6.452 1.00 64.44 89 ASN A C 1
ATOM 738 O O . ASN A 1 89 ? 15.051 1.638 -6.915 1.00 64.44 89 ASN A O 1
ATOM 742 N N . GLN A 1 90 ? 13.175 0.432 -7.194 1.00 60.78 90 GLN A N 1
ATOM 743 C CA . GLN A 1 90 ? 13.405 0.174 -8.622 1.00 60.78 90 GLN A CA 1
ATOM 744 C C . GLN A 1 90 ? 13.391 1.477 -9.441 1.00 60.78 90 GLN A C 1
ATOM 746 O O . GLN A 1 90 ? 14.282 1.714 -10.258 1.00 60.78 90 GLN A O 1
ATOM 751 N N . VAL A 1 91 ? 12.428 2.369 -9.185 1.00 56.69 91 VAL A N 1
ATOM 752 C CA . VAL A 1 91 ? 12.326 3.672 -9.863 1.00 56.69 91 VAL A CA 1
ATOM 753 C C . VAL A 1 91 ? 13.506 4.580 -9.514 1.00 56.69 91 VAL A C 1
ATOM 755 O O . VAL A 1 91 ? 14.053 5.212 -10.414 1.00 56.69 91 VAL A O 1
ATOM 758 N N . ILE A 1 92 ? 13.930 4.631 -8.248 1.00 53.41 92 ILE A N 1
ATOM 759 C CA . ILE A 1 92 ? 15.070 5.433 -7.776 1.00 53.41 92 ILE A C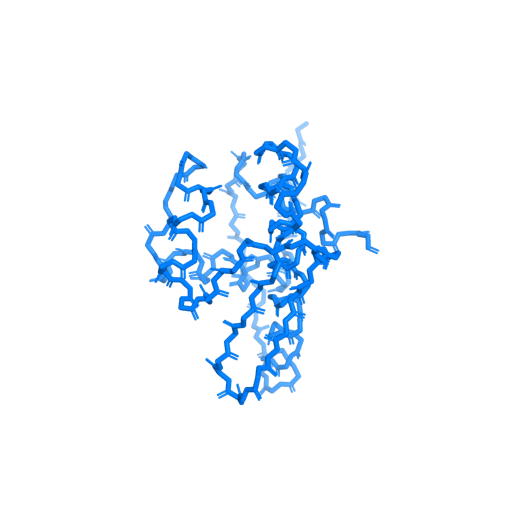A 1
ATOM 760 C C . ILE A 1 92 ? 16.385 4.899 -8.352 1.00 53.41 92 ILE A C 1
ATOM 762 O O . ILE A 1 92 ? 17.208 5.691 -8.809 1.00 53.41 92 ILE A O 1
ATOM 766 N N . MET A 1 93 ? 16.583 3.576 -8.398 1.00 54.41 93 MET A N 1
ATOM 767 C CA . MET A 1 93 ? 17.759 2.985 -9.051 1.00 54.41 93 MET A CA 1
ATOM 768 C C . MET A 1 93 ? 17.818 3.335 -10.545 1.00 54.41 93 MET A C 1
ATOM 770 O O . MET A 1 93 ? 18.909 3.507 -11.083 1.00 54.41 93 MET A O 1
ATOM 774 N N . HIS A 1 94 ? 16.668 3.495 -11.208 1.00 52.50 94 HIS A N 1
ATOM 775 C CA . HIS A 1 94 ? 16.591 3.907 -12.613 1.00 52.50 94 HIS A CA 1
ATOM 776 C C . HIS A 1 94 ? 16.548 5.429 -12.845 1.00 52.50 94 HIS A C 1
ATOM 778 O O . HIS A 1 94 ? 16.801 5.870 -13.968 1.00 52.50 94 HIS A O 1
ATOM 784 N N . LYS A 1 95 ? 16.233 6.255 -11.839 1.00 46.72 95 LYS A N 1
ATOM 785 C CA . LYS A 1 95 ? 16.095 7.713 -11.983 1.00 46.72 95 LYS A CA 1
ATOM 786 C C . LYS A 1 95 ? 16.690 8.458 -10.788 1.00 46.72 95 LYS A C 1
ATOM 788 O O . LYS A 1 95 ? 16.124 8.477 -9.698 1.00 46.72 95 LYS A O 1
ATOM 793 N N . SER A 1 96 ? 17.768 9.202 -11.034 1.00 43.81 96 SER A N 1
ATOM 794 C CA . SER A 1 96 ? 18.259 10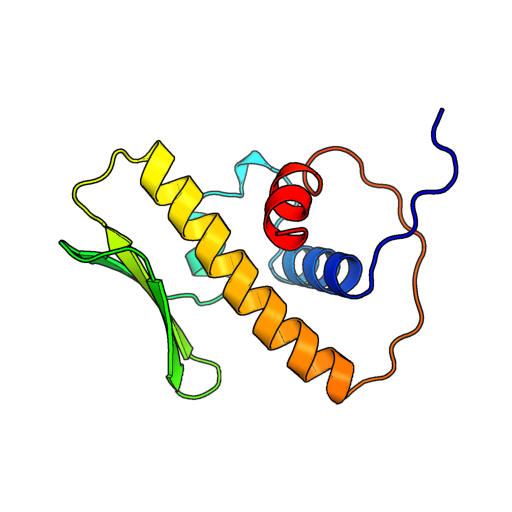.247 -10.131 1.00 43.81 96 SER A CA 1
ATOM 795 C C . SER A 1 96 ? 17.272 11.427 -10.109 1.00 43.81 96 SER A C 1
ATOM 797 O O . SER A 1 96 ? 17.368 12.338 -10.934 1.00 43.81 96 SER A O 1
ATOM 799 N N . LEU A 1 97 ? 16.283 11.397 -9.214 1.00 47.53 97 LEU A N 1
ATOM 800 C CA . LEU A 1 97 ? 15.294 12.473 -9.072 1.00 47.53 97 LEU A CA 1
ATOM 801 C C . LEU A 1 97 ? 15.773 13.556 -8.080 1.00 47.53 97 LEU A C 1
ATOM 803 O O . LEU A 1 97 ? 16.332 13.222 -7.033 1.00 47.53 97 LEU A O 1
ATOM 807 N N . PRO A 1 98 ? 15.565 14.854 -8.375 1.00 45.56 98 PRO A N 1
ATOM 808 C CA . PRO A 1 98 ? 15.876 15.943 -7.450 1.00 45.56 98 PRO A CA 1
ATOM 809 C C . PRO A 1 98 ? 14.827 16.050 -6.325 1.00 45.56 98 PRO A C 1
ATOM 811 O O . PRO A 1 98 ? 13.632 16.063 -6.601 1.00 45.56 98 PRO A O 1
ATOM 814 N N . ARG A 1 99 ? 15.286 16.173 -5.067 1.00 46.69 99 ARG A N 1
ATOM 815 C CA . ARG A 1 99 ? 14.453 16.372 -3.859 1.00 46.69 99 ARG A CA 1
ATOM 816 C C . ARG A 1 99 ? 13.583 17.631 -3.957 1.00 46.69 99 ARG A C 1
ATOM 818 O O . ARG A 1 99 ? 14.106 18.718 -4.222 1.00 46.69 99 ARG A O 1
ATOM 825 N N . SER A 1 100 ? 12.295 17.517 -3.648 1.00 49.00 100 SER A N 1
ATOM 826 C CA . SER A 1 100 ? 11.329 18.618 -3.584 1.00 49.00 100 SER A CA 1
ATOM 827 C C . SER A 1 100 ? 10.863 18.894 -2.142 1.00 49.00 100 SER A C 1
ATOM 829 O O . SER A 1 100 ? 10.689 17.998 -1.324 1.00 49.00 100 SER A O 1
ATOM 831 N N . LYS A 1 101 ? 10.689 20.175 -1.780 1.00 42.91 101 LYS A N 1
ATOM 832 C CA . LYS A 1 101 ? 10.175 20.572 -0.454 1.00 42.91 101 LYS A CA 1
ATOM 833 C C . LYS A 1 101 ? 8.658 20.743 -0.521 1.00 42.91 101 LYS A C 1
ATOM 835 O O . LYS A 1 101 ? 8.194 21.672 -1.183 1.00 42.91 101 LYS A O 1
ATOM 840 N N . LYS A 1 102 ? 7.895 19.925 0.206 1.00 47.31 102 LYS A N 1
ATOM 841 C CA . LYS A 1 102 ? 6.468 20.163 0.470 1.00 47.31 102 LYS A CA 1
ATOM 842 C C . LYS A 1 102 ? 6.096 19.806 1.905 1.00 47.31 102 LYS A C 1
ATOM 844 O O . LYS A 1 102 ? 6.567 18.822 2.461 1.00 47.31 102 LYS A O 1
ATOM 849 N N . SER A 1 103 ? 5.239 20.637 2.490 1.00 45.19 103 SER A N 1
ATOM 850 C CA . SER A 1 103 ? 4.642 20.460 3.810 1.00 45.19 103 SER A CA 1
ATOM 851 C C . SER A 1 103 ? 3.175 20.049 3.661 1.00 45.19 103 SER A C 1
ATOM 853 O O . SER A 1 103 ? 2.333 20.855 3.268 1.00 45.19 103 SER A O 1
ATOM 855 N N . LYS A 1 104 ? 2.849 18.797 4.000 1.00 41.81 104 LYS A N 1
ATOM 856 C CA . LYS A 1 104 ? 1.472 18.352 4.268 1.00 41.81 104 LYS A CA 1
ATOM 857 C C . LYS A 1 104 ? 1.459 17.420 5.474 1.00 41.81 104 LYS A C 1
ATOM 859 O O . LYS A 1 104 ? 1.797 16.244 5.389 1.00 41.81 104 LYS A O 1
ATOM 864 N N . GLN A 1 105 ? 1.087 17.986 6.615 1.00 46.88 105 GLN A N 1
ATOM 865 C CA . GLN A 1 105 ? 0.960 17.291 7.890 1.00 46.88 105 GLN A CA 1
ATOM 866 C C . GLN A 1 105 ? -0.473 16.764 8.017 1.00 46.88 105 GLN A C 1
ATOM 868 O O . GLN A 1 105 ? -1.410 17.556 8.076 1.00 46.88 105 GLN A O 1
ATOM 873 N N . ASN A 1 106 ? -0.628 15.435 7.932 1.00 43.81 106 ASN A N 1
ATOM 874 C CA . ASN A 1 106 ? -1.452 14.590 8.820 1.00 43.81 106 ASN A CA 1
ATOM 875 C C . ASN A 1 106 ? -1.736 13.201 8.214 1.00 43.81 106 ASN A C 1
ATOM 877 O O . ASN A 1 106 ? -1.786 12.230 8.958 1.00 43.81 106 ASN A O 1
ATOM 881 N N . THR A 1 107 ? -1.822 13.062 6.887 1.00 41.38 107 THR A N 1
ATOM 882 C CA . THR A 1 107 ? -2.108 11.760 6.240 1.00 41.38 107 THR A CA 1
ATOM 883 C C . THR A 1 107 ? -0.860 10.895 6.044 1.00 41.38 107 THR A C 1
ATOM 885 O O . THR A 1 107 ? -0.911 9.678 6.181 1.00 41.38 107 THR A O 1
ATOM 888 N N . LEU A 1 108 ? 0.285 11.524 5.758 1.00 44.34 108 LEU A N 1
ATOM 889 C CA . LEU A 1 108 ? 1.554 10.827 5.526 1.00 44.34 108 LEU A CA 1
ATOM 890 C C . LEU A 1 108 ? 2.135 10.203 6.809 1.00 44.34 108 LEU A C 1
ATOM 892 O O . LEU A 1 108 ? 2.711 9.126 6.733 1.00 44.34 108 LEU A O 1
ATOM 896 N N . CYS A 1 109 ? 1.939 10.807 7.990 1.00 42.72 109 CYS A N 1
ATOM 897 C CA . CYS A 1 109 ? 2.555 10.346 9.248 1.00 42.72 109 CYS A CA 1
ATOM 898 C C . CYS A 1 109 ? 2.270 8.878 9.603 1.00 42.72 109 CYS A C 1
ATOM 900 O O . CYS A 1 109 ? 3.180 8.193 10.059 1.00 42.72 109 CYS A O 1
ATOM 902 N N . TYR A 1 110 ? 1.051 8.383 9.369 1.00 41.31 110 TYR A N 1
ATOM 903 C CA . TYR A 1 110 ? 0.701 6.995 9.697 1.00 41.31 110 TYR A CA 1
ATOM 904 C C . TYR A 1 110 ? 1.400 5.976 8.784 1.00 41.31 110 TYR A C 1
ATOM 906 O O . TYR A 1 110 ? 1.802 4.913 9.248 1.00 41.31 110 TYR A O 1
ATOM 914 N N . MET A 1 111 ? 1.626 6.315 7.510 1.00 48.97 111 MET A N 1
ATOM 915 C CA . MET A 1 111 ? 2.369 5.445 6.589 1.00 48.97 111 MET A CA 1
ATOM 916 C C . MET A 1 111 ? 3.886 5.574 6.737 1.00 48.97 111 MET A C 1
ATOM 918 O O . MET A 1 111 ? 4.601 4.583 6.603 1.00 48.97 111 MET A O 1
ATOM 922 N N . LEU A 1 112 ? 4.389 6.756 7.106 1.00 46.38 112 LEU A N 1
ATOM 923 C CA . LEU A 1 112 ? 5.811 6.979 7.395 1.00 46.38 112 LEU A CA 1
ATOM 924 C C . LEU A 1 112 ? 6.334 6.074 8.517 1.00 46.38 112 LEU A C 1
ATOM 926 O O . LEU A 1 112 ? 7.459 5.589 8.434 1.00 46.38 112 LEU A O 1
ATOM 930 N N . GLN A 1 113 ? 5.507 5.793 9.526 1.00 45.66 113 GLN A N 1
ATOM 931 C CA . GLN A 1 113 ? 5.868 4.917 10.644 1.00 45.66 113 GLN A CA 1
ATOM 932 C C . GLN A 1 113 ? 6.088 3.451 10.227 1.00 45.66 113 GLN A C 1
ATOM 934 O O . GLN A 1 113 ? 6.859 2.740 10.873 1.00 45.66 113 GLN A O 1
ATOM 939 N N . CYS A 1 114 ? 5.454 3.007 9.135 1.00 43.28 114 CYS A N 1
ATOM 940 C CA . CYS A 1 114 ? 5.659 1.673 8.562 1.00 43.28 114 CYS A CA 1
ATOM 941 C C . CYS A 1 114 ? 6.865 1.616 7.614 1.00 43.28 114 CYS A C 1
ATOM 943 O O . CYS A 1 114 ? 7.474 0.563 7.471 1.00 43.28 114 CYS A O 1
ATOM 945 N N . LEU A 1 115 ? 7.241 2.738 6.990 1.00 41.75 115 LEU A N 1
ATOM 946 C CA . LEU A 1 115 ? 8.401 2.817 6.092 1.00 41.75 115 LEU A CA 1
ATOM 947 C C . LEU A 1 115 ? 9.740 2.968 6.834 1.00 41.75 115 LEU A C 1
ATOM 949 O O . LEU A 1 115 ? 10.788 2.698 6.246 1.00 41.75 115 LEU A O 1
ATOM 953 N N . SER A 1 116 ? 9.711 3.393 8.103 1.00 37.28 116 SER A N 1
ATOM 954 C CA . SER A 1 116 ? 10.884 3.524 8.981 1.00 37.28 116 SER A CA 1
ATOM 955 C C . SER A 1 116 ? 11.259 2.253 9.762 1.00 37.28 116 SER A C 1
ATOM 957 O O . SER A 1 116 ? 12.198 2.308 10.557 1.00 37.28 116 SER A O 1
ATOM 959 N N . GLN A 1 117 ? 10.532 1.144 9.571 1.00 37.38 117 GLN A N 1
ATOM 960 C CA . GLN A 1 117 ? 10.845 -0.187 10.115 1.00 37.38 117 GLN A CA 1
ATOM 961 C C . GLN A 1 117 ? 11.265 -1.150 8.991 1.00 37.38 117 GLN A C 1
ATOM 963 O O . GLN A 1 117 ? 12.105 -2.024 9.287 1.00 37.38 117 GLN A O 1
#

InterPro domains:
  IPR010359 IrrE N-terminal-like domain [PF06114] (36-91)

Sequence (117 aa):
MFEHYYMTLLEEFVEQLYCQAGILKPEQLTVEELSQRLDVWVHFEDVTSRALESIPGMYSMFLDSRLPAEQQQLDFLHELCHLLRHAGNQVIMHKSLPRSKKSKQNTLCYMLQCLSQ

pLDDT: mean 72.3, std 18.0, range [37.28, 95.12]

Organism: NCBI:txid1572857